Protein AF-A0A965M7W2-F1 (afdb_monomer_lite)

Sequence (84 aa):
MGIFYVFEGSKNGARYISKALKEKGVTALRYLDPHGEEQRPIWMKFRSDMDAISWSPVEQDSMVSAAQASFDAISSLDDAIHNG

Structure (mmCIF, N/CA/C/O backbone):
data_AF-A0A965M7W2-F1
#
_entry.id   AF-A0A965M7W2-F1
#
loop_
_atom_site.group_PDB
_atom_site.id
_atom_site.type_symbol
_atom_site.label_atom_id
_atom_site.label_alt_id
_atom_site.label_comp_id
_atom_site.label_asym_id
_atom_site.label_entity_id
_atom_site.label_seq_id
_atom_site.pdbx_PDB_ins_code
_atom_site.Cartn_x
_atom_site.Cartn_y
_atom_site.Cartn_z
_atom_site.occupancy
_atom_site.B_iso_or_equiv
_atom_site.auth_seq_id
_atom_site.auth_comp_id
_atom_site.auth_asym_id
_atom_site.auth_atom_id
_atom_site.pdbx_PDB_model_num
ATOM 1 N N . MET A 1 1 ? 4.493 -8.341 -8.587 1.00 89.00 1 MET A N 1
ATOM 2 C CA . MET A 1 1 ? 5.212 -7.398 -7.698 1.00 89.00 1 MET A CA 1
ATOM 3 C C . MET A 1 1 ? 4.503 -6.053 -7.545 1.00 89.00 1 MET A C 1
ATOM 5 O O . MET A 1 1 ? 4.399 -5.611 -6.413 1.00 89.00 1 MET A O 1
ATOM 9 N N . GLY A 1 2 ? 3.932 -5.445 -8.597 1.00 92.06 2 GLY A N 1
ATOM 10 C CA . GLY A 1 2 ? 3.165 -4.187 -8.474 1.00 92.06 2 GLY A CA 1
ATOM 11 C C . GLY A 1 2 ? 2.050 -4.194 -7.418 1.00 92.06 2 GLY A C 1
ATOM 12 O O . GLY A 1 2 ? 1.984 -3.305 -6.579 1.00 92.06 2 GLY A O 1
ATOM 13 N N . ILE A 1 3 ? 1.237 -5.254 -7.382 1.00 95.00 3 ILE A N 1
ATOM 14 C CA . ILE A 1 3 ? 0.183 -5.436 -6.364 1.00 95.00 3 ILE A CA 1
ATOM 15 C C . ILE A 1 3 ? 0.774 -5.495 -4.941 1.00 95.00 3 ILE A C 1
ATOM 17 O O . ILE A 1 3 ? 0.289 -4.835 -4.025 1.00 95.00 3 ILE A O 1
ATOM 21 N N . PHE A 1 4 ? 1.859 -6.255 -4.753 1.00 94.25 4 PHE A N 1
ATOM 22 C CA . PHE A 1 4 ? 2.540 -6.366 -3.458 1.00 94.25 4 PHE A CA 1
ATOM 23 C C . PHE A 1 4 ? 3.134 -5.032 -3.010 1.00 94.25 4 PHE A C 1
ATOM 25 O O . PHE A 1 4 ? 3.031 -4.695 -1.838 1.00 94.25 4 PHE A O 1
ATOM 32 N N . TYR A 1 5 ? 3.676 -4.241 -3.941 1.00 95.69 5 TYR A N 1
ATOM 33 C CA . TYR A 1 5 ? 4.145 -2.890 -3.647 1.00 95.69 5 TYR A CA 1
ATOM 34 C C . TYR A 1 5 ? 3.027 -2.014 -3.068 1.00 95.69 5 TYR A C 1
ATOM 36 O O . TYR A 1 5 ? 3.250 -1.323 -2.075 1.00 95.69 5 TYR A O 1
ATOM 44 N N . VAL A 1 6 ? 1.817 -2.077 -3.634 1.00 96.75 6 VAL A N 1
ATOM 45 C CA . VAL A 1 6 ? 0.664 -1.319 -3.125 1.00 96.75 6 VAL A CA 1
ATOM 46 C C . VAL A 1 6 ? 0.300 -1.758 -1.708 1.00 96.75 6 VAL A C 1
ATOM 48 O O . VAL A 1 6 ? 0.184 -0.917 -0.815 1.00 96.75 6 VAL A O 1
ATOM 51 N N . PHE A 1 7 ? 0.165 -3.064 -1.463 1.00 94.62 7 PHE A N 1
ATOM 52 C CA . PHE A 1 7 ? -0.253 -3.553 -0.148 1.00 94.62 7 PHE A CA 1
ATOM 53 C C . PHE A 1 7 ? 0.811 -3.363 0.933 1.00 94.62 7 PHE A C 1
ATOM 55 O O . PHE A 1 7 ? 0.475 -2.858 2.004 1.00 94.62 7 PHE A O 1
ATOM 62 N N . GLU A 1 8 ? 2.075 -3.681 0.663 1.00 94.12 8 GLU A N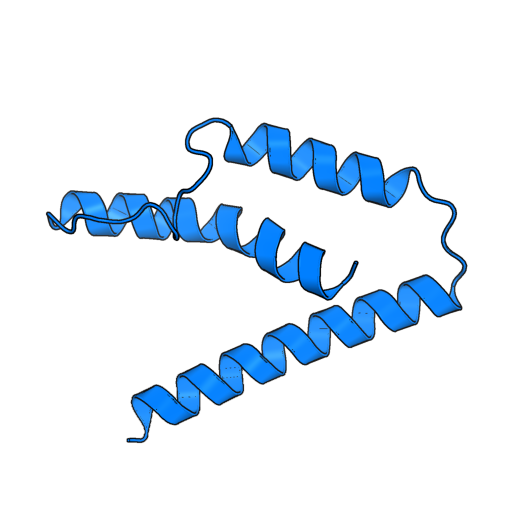 1
ATOM 63 C CA . GLU A 1 8 ? 3.173 -3.447 1.611 1.00 94.12 8 GLU A CA 1
ATOM 64 C C . GLU A 1 8 ? 3.377 -1.947 1.860 1.00 94.12 8 GLU A C 1
ATOM 66 O O . GLU A 1 8 ? 3.524 -1.501 3.001 1.00 94.12 8 GLU A O 1
ATOM 71 N N . GLY A 1 9 ? 3.275 -1.136 0.802 1.00 94.50 9 GLY A N 1
ATOM 72 C CA . GLY A 1 9 ? 3.298 0.320 0.886 1.00 94.50 9 GLY A CA 1
ATOM 73 C C . GLY A 1 9 ? 2.186 0.867 1.783 1.00 94.50 9 GLY A C 1
ATOM 74 O O . GLY A 1 9 ? 2.454 1.712 2.642 1.00 94.50 9 GLY A O 1
ATOM 75 N N . SER A 1 10 ? 0.964 0.333 1.656 1.00 95.50 10 SER A N 1
ATOM 76 C CA . SER A 1 10 ? -0.214 0.771 2.419 1.00 95.50 10 SER A CA 1
ATOM 77 C C . SER A 1 10 ? -0.032 0.650 3.935 1.00 95.50 10 SER A C 1
ATOM 79 O O . SER A 1 10 ? -0.562 1.471 4.687 1.00 95.50 10 SER A O 1
ATOM 81 N N . LYS A 1 11 ? 0.770 -0.319 4.404 1.00 95.62 11 LYS A N 1
ATOM 82 C CA . LYS A 1 11 ? 1.011 -0.536 5.839 1.00 95.62 11 LYS A CA 1
ATOM 83 C C . LYS A 1 11 ? 1.792 0.601 6.491 1.00 95.62 11 LYS A C 1
ATOM 85 O O . LYS A 1 11 ? 1.560 0.908 7.659 1.00 95.62 11 LYS A O 1
ATOM 90 N N . ASN A 1 12 ? 2.619 1.318 5.725 1.00 93.75 12 ASN A N 1
ATOM 91 C CA . ASN A 1 12 ? 3.293 2.524 6.215 1.00 93.75 12 ASN A CA 1
ATOM 92 C C . ASN A 1 12 ? 2.287 3.614 6.625 1.00 93.75 12 ASN A C 1
ATOM 94 O O . ASN A 1 12 ? 2.450 4.237 7.671 1.00 93.75 12 ASN A O 1
ATOM 98 N N . GLY A 1 13 ? 1.233 3.821 5.829 1.00 93.06 13 GLY A N 1
ATOM 99 C CA . GLY A 1 13 ? 0.155 4.767 6.139 1.00 93.06 13 GLY A CA 1
ATOM 100 C C . GLY A 1 13 ? -0.813 4.232 7.197 1.00 93.06 13 GLY A C 1
ATOM 101 O O . GLY A 1 13 ? -1.186 4.945 8.131 1.00 93.06 13 GLY A O 1
ATOM 102 N N . ALA A 1 14 ? -1.173 2.951 7.098 1.00 95.12 14 ALA A N 1
ATOM 103 C CA . ALA A 1 14 ? -2.124 2.302 7.997 1.00 95.12 14 ALA A CA 1
ATOM 104 C C . ALA A 1 14 ? -1.656 2.279 9.463 1.00 95.12 14 ALA A C 1
ATOM 106 O O . ALA A 1 14 ? -2.487 2.328 10.369 1.00 95.12 14 ALA A O 1
ATOM 107 N N . ARG A 1 15 ? -0.344 2.329 9.718 1.00 92.81 15 ARG A N 1
ATOM 108 C CA . ARG A 1 15 ? 0.222 2.512 11.062 1.00 92.81 15 ARG A CA 1
ATOM 109 C C . ARG A 1 15 ? -0.228 3.817 11.734 1.00 92.81 15 ARG A C 1
ATOM 111 O O . ARG A 1 15 ? -0.547 3.814 12.924 1.00 92.81 15 ARG A O 1
ATOM 118 N N . TYR A 1 16 ? -0.319 4.922 10.992 1.00 93.69 16 TYR A N 1
ATOM 119 C CA . TYR A 1 16 ? -0.823 6.194 11.529 1.00 93.69 16 TYR A CA 1
ATOM 120 C C . TYR A 1 16 ? -2.323 6.126 11.827 1.00 93.69 16 TYR A C 1
ATOM 122 O O . TYR A 1 16 ? -2.764 6.597 12.875 1.00 93.69 16 TYR A O 1
ATOM 130 N N . ILE A 1 17 ? -3.088 5.475 10.946 1.00 95.19 17 ILE A N 1
ATOM 131 C CA . ILE A 1 17 ? -4.522 5.225 11.144 1.00 95.19 17 ILE A CA 1
ATOM 132 C C . ILE A 1 17 ? -4.734 4.370 12.401 1.00 95.19 17 ILE A C 1
ATOM 134 O O . ILE A 1 17 ? -5.532 4.726 13.263 1.00 95.19 17 ILE A O 1
ATOM 138 N N . SER A 1 18 ? -3.965 3.288 12.554 1.00 95.75 18 SER A N 1
ATOM 139 C CA . SER A 1 18 ? -3.983 2.419 13.736 1.00 95.75 18 SER A CA 1
ATOM 140 C C . SER A 1 18 ? -3.726 3.208 15.023 1.00 95.75 18 SER A C 1
ATOM 142 O O . SER A 1 18 ? -4.488 3.094 15.983 1.00 95.75 18 SER A O 1
ATOM 144 N N . LYS A 1 19 ? -2.710 4.082 15.037 1.00 93.31 19 LYS A N 1
ATOM 145 C CA . LYS A 1 19 ? -2.421 4.939 16.195 1.00 93.31 19 LYS A CA 1
ATOM 146 C C . LYS A 1 19 ? -3.611 5.835 16.560 1.00 93.31 19 LYS A C 1
ATOM 148 O O . LYS A 1 19 ? -4.010 5.854 17.722 1.00 93.31 19 LYS A O 1
ATOM 153 N N . ALA A 1 20 ? -4.204 6.516 15.580 1.00 96.12 20 ALA A N 1
ATOM 154 C CA . ALA A 1 20 ? -5.354 7.392 15.807 1.00 96.12 20 ALA A CA 1
ATOM 155 C C . ALA A 1 20 ? -6.592 6.622 16.307 1.00 96.12 20 ALA A C 1
ATOM 157 O O . ALA A 1 20 ? -7.283 7.071 17.220 1.00 96.12 20 ALA A O 1
ATOM 158 N N . LEU A 1 21 ? -6.862 5.434 15.758 1.00 96.50 21 LEU A N 1
ATOM 159 C CA . LEU A 1 21 ? -7.973 4.582 16.193 1.00 96.50 21 LEU A CA 1
ATOM 160 C C . LEU A 1 21 ? -7.762 4.036 17.613 1.00 96.50 21 LEU A C 1
ATOM 162 O O . LEU A 1 21 ? -8.706 3.983 18.403 1.00 96.50 21 LEU A O 1
ATOM 166 N N . LYS A 1 22 ? -6.520 3.694 17.973 1.00 95.06 22 LYS A N 1
ATOM 167 C CA . LYS A 1 22 ? -6.163 3.246 19.325 1.00 95.06 22 LYS A CA 1
ATOM 168 C C . LYS A 1 22 ? -6.439 4.325 20.376 1.00 95.06 22 LYS A C 1
ATOM 170 O O . LYS A 1 22 ? -6.952 4.009 21.445 1.00 95.06 22 LYS A O 1
ATOM 175 N N . GLU A 1 23 ? -6.169 5.594 20.065 1.00 95.19 23 GLU A N 1
ATOM 176 C CA . GLU A 1 23 ? -6.498 6.740 20.934 1.00 95.19 23 GLU A CA 1
ATOM 177 C C . GLU A 1 23 ? -8.014 6.910 21.146 1.00 95.19 23 GLU A C 1
ATOM 179 O O . GLU A 1 23 ? -8.445 7.465 22.155 1.00 95.19 23 GLU A O 1
ATOM 184 N N . LYS A 1 24 ? -8.836 6.391 20.225 1.00 96.62 24 LYS A N 1
ATOM 185 C CA . LYS A 1 24 ? -10.304 6.355 20.327 1.00 96.62 24 LYS A CA 1
ATOM 186 C C . LYS A 1 24 ? -10.840 5.080 20.989 1.00 96.62 24 LYS A C 1
ATOM 188 O O . LYS A 1 24 ? -12.050 4.887 21.031 1.00 96.62 24 LYS A O 1
ATOM 193 N N . GLY A 1 25 ? -9.966 4.216 21.508 1.00 95.75 25 GLY A N 1
ATOM 194 C CA . GLY A 1 25 ? -10.350 2.972 22.179 1.00 95.75 25 GLY A CA 1
ATOM 195 C C . GLY A 1 25 ? -10.720 1.825 21.234 1.00 95.75 25 GLY A C 1
ATOM 196 O O . GLY A 1 25 ? -11.217 0.799 21.696 1.00 95.75 25 GLY A O 1
ATOM 197 N N . VAL A 1 26 ? -10.473 1.959 19.926 1.00 96.25 26 VAL A N 1
ATOM 198 C CA . VAL A 1 26 ? -10.702 0.873 18.963 1.00 96.25 26 VAL A CA 1
ATOM 199 C C . VAL A 1 26 ? -9.677 -0.238 19.188 1.00 96.25 26 VAL A C 1
ATOM 201 O O . VAL A 1 26 ? -8.476 0.009 19.322 1.00 96.25 26 VAL A O 1
ATOM 204 N N . THR A 1 27 ? -10.155 -1.481 19.218 1.00 92.50 27 THR A N 1
ATOM 205 C CA . THR A 1 27 ? -9.334 -2.688 19.375 1.00 92.50 27 THR A CA 1
ATOM 206 C C . THR A 1 27 ? -9.258 -3.472 18.055 1.00 92.50 27 THR A C 1
ATOM 208 O O . THR A 1 27 ? -9.857 -3.081 17.059 1.00 92.50 27 THR A O 1
ATOM 211 N N . ALA A 1 28 ? -8.480 -4.561 18.010 1.00 92.75 28 ALA A N 1
ATOM 212 C CA . ALA A 1 28 ? -8.327 -5.425 16.825 1.00 92.75 28 ALA A CA 1
ATOM 213 C C . ALA A 1 28 ? -7.710 -4.757 15.569 1.00 92.75 28 ALA A C 1
ATOM 215 O O . ALA A 1 28 ? -8.061 -5.066 14.435 1.00 92.75 28 ALA A O 1
ATOM 216 N N . LEU A 1 29 ? -6.695 -3.908 15.754 1.00 94.81 29 LEU A N 1
ATOM 217 C CA . LEU A 1 29 ? -6.034 -3.145 14.680 1.00 94.81 29 LEU A CA 1
ATOM 218 C C . LEU A 1 29 ? -4.911 -3.906 13.939 1.00 94.81 29 LEU A C 1
ATOM 220 O O . LEU A 1 29 ? -4.140 -3.303 13.193 1.00 94.81 29 LEU A O 1
ATOM 224 N N . ARG A 1 30 ? -4.804 -5.233 14.117 1.00 93.31 30 ARG A N 1
ATOM 225 C CA . ARG A 1 30 ? -3.684 -6.051 13.599 1.00 93.31 30 ARG A CA 1
ATOM 226 C C . ARG A 1 30 ? -3.516 -5.960 12.080 1.00 93.31 30 ARG A C 1
ATOM 228 O O . ARG A 1 30 ? -2.402 -6.049 11.589 1.00 93.31 30 ARG A O 1
ATOM 235 N N . TYR A 1 31 ? -4.604 -5.786 11.332 1.00 92.69 31 TYR A N 1
ATOM 236 C CA . TYR A 1 31 ? -4.522 -5.621 9.879 1.00 92.69 31 TYR A CA 1
ATOM 237 C C . TYR A 1 31 ? -3.885 -4.283 9.461 1.00 92.69 31 TYR A C 1
ATOM 239 O O . TYR A 1 31 ? -3.214 -4.218 8.426 1.00 92.69 31 TYR A O 1
ATOM 247 N N . LEU A 1 32 ? -4.107 -3.221 10.243 1.00 94.06 32 LEU A N 1
ATOM 248 C CA . LEU A 1 32 ? -3.604 -1.876 9.958 1.00 94.06 32 LEU A CA 1
ATOM 249 C C . LEU A 1 32 ? -2.142 -1.711 10.376 1.00 94.06 32 LEU A C 1
ATOM 251 O O . LEU A 1 32 ? -1.382 -1.056 9.675 1.00 94.06 32 LEU A O 1
ATOM 255 N N . ASP A 1 33 ? -1.747 -2.326 11.489 1.00 93.75 33 ASP A N 1
ATOM 256 C CA . ASP A 1 33 ? -0.372 -2.292 11.994 1.00 93.75 33 ASP A CA 1
ATOM 257 C C . ASP A 1 33 ? 0.127 -3.718 12.290 1.00 93.75 33 ASP A C 1
ATOM 259 O O . ASP A 1 33 ? 0.220 -4.116 13.453 1.00 93.75 33 ASP A O 1
ATOM 263 N N . PRO A 1 34 ? 0.390 -4.532 11.247 1.00 94.69 34 PRO A N 1
ATOM 264 C CA . PRO A 1 34 ? 0.805 -5.925 11.418 1.00 94.69 34 PRO A CA 1
ATOM 265 C C . PRO A 1 34 ? 2.250 -6.064 11.908 1.00 94.69 34 PRO A C 1
ATOM 267 O O . PRO A 1 34 ? 2.604 -7.101 12.470 1.00 94.69 34 PRO A O 1
ATOM 270 N N . HIS A 1 35 ? 3.083 -5.045 11.682 1.00 93.88 35 HIS A N 1
ATOM 271 C CA . HIS A 1 35 ? 4.527 -5.105 11.903 1.00 93.88 35 HIS A CA 1
ATOM 272 C C . HIS A 1 35 ? 5.019 -4.200 13.034 1.00 93.88 35 HIS A C 1
ATOM 274 O O . HIS A 1 35 ? 6.154 -4.352 13.478 1.00 93.88 35 HIS A O 1
ATOM 280 N N . GLY A 1 36 ? 4.193 -3.286 13.549 1.00 92.19 36 GLY A N 1
ATOM 281 C CA . GLY A 1 36 ? 4.615 -2.422 14.641 1.00 92.19 36 GLY A CA 1
ATOM 282 C C . GLY A 1 36 ? 5.839 -1.585 14.248 1.00 92.19 36 GLY A C 1
ATOM 283 O O . GLY A 1 36 ? 5.922 -1.048 13.140 1.00 92.19 36 GLY A O 1
ATOM 284 N N . GLU A 1 37 ? 6.814 -1.489 15.154 1.00 92.88 37 GLU A N 1
ATOM 285 C CA . GLU A 1 37 ? 8.077 -0.778 14.894 1.00 92.88 37 GLU A CA 1
ATOM 286 C C . GLU A 1 37 ? 8.874 -1.373 13.718 1.00 92.88 37 GLU A C 1
ATOM 288 O O . GLU A 1 37 ? 9.599 -0.648 13.035 1.00 92.88 37 GLU A O 1
ATOM 293 N N . GLU A 1 38 ? 8.665 -2.656 13.404 1.00 95.38 38 GLU A N 1
ATOM 294 C CA . GLU A 1 38 ? 9.359 -3.346 12.313 1.00 95.38 38 GLU A CA 1
ATOM 295 C C . GLU A 1 38 ? 8.817 -2.974 10.924 1.00 95.38 38 GLU A C 1
ATOM 297 O O . GLU A 1 38 ? 9.407 -3.341 9.907 1.00 95.38 38 GLU A O 1
ATOM 302 N N . GLN A 1 39 ? 7.732 -2.196 10.836 1.00 94.56 39 GLN A N 1
ATOM 303 C CA .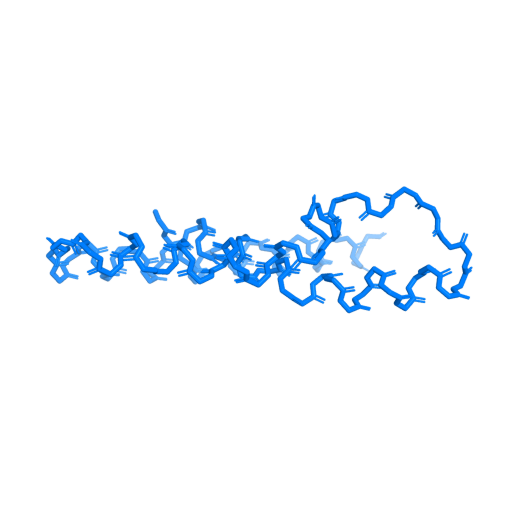 GLN A 1 39 ? 7.147 -1.794 9.554 1.00 94.56 39 GLN A CA 1
ATOM 304 C C . GLN A 1 39 ? 8.167 -1.101 8.640 1.00 94.56 39 GLN A C 1
ATOM 306 O O . GLN A 1 39 ? 8.257 -1.399 7.448 1.00 94.56 39 GLN A O 1
ATOM 311 N N . ARG A 1 40 ? 8.953 -0.169 9.192 1.00 93.31 40 ARG A N 1
ATOM 312 C CA . ARG A 1 40 ? 9.956 0.577 8.424 1.00 93.31 40 ARG A CA 1
ATOM 313 C C . ARG A 1 40 ? 11.088 -0.324 7.910 1.00 93.31 40 ARG A C 1
ATOM 315 O O . ARG A 1 40 ? 11.354 -0.255 6.707 1.00 93.31 40 ARG A O 1
ATOM 322 N N . PRO A 1 41 ? 11.777 -1.130 8.743 1.00 96.44 41 PRO A N 1
ATOM 323 C CA . PRO A 1 41 ? 12.826 -2.015 8.245 1.00 96.44 41 PRO A CA 1
ATOM 324 C C . PRO A 1 41 ? 12.295 -3.057 7.251 1.00 96.44 41 PRO A C 1
ATOM 326 O O . PRO A 1 41 ? 12.945 -3.277 6.230 1.00 96.44 41 PRO A O 1
ATOM 329 N N . ILE A 1 42 ? 11.097 -3.616 7.464 1.00 95.69 42 ILE A N 1
ATOM 330 C CA . ILE A 1 42 ? 10.464 -4.550 6.516 1.00 95.69 42 ILE A CA 1
ATOM 331 C C . ILE A 1 42 ? 10.214 -3.874 5.165 1.00 95.69 42 ILE A C 1
ATOM 333 O O . ILE A 1 42 ? 10.603 -4.410 4.128 1.00 95.69 42 ILE A O 1
ATOM 337 N N . TRP A 1 43 ? 9.655 -2.660 5.163 1.00 96.12 43 TRP A N 1
ATOM 338 C CA . T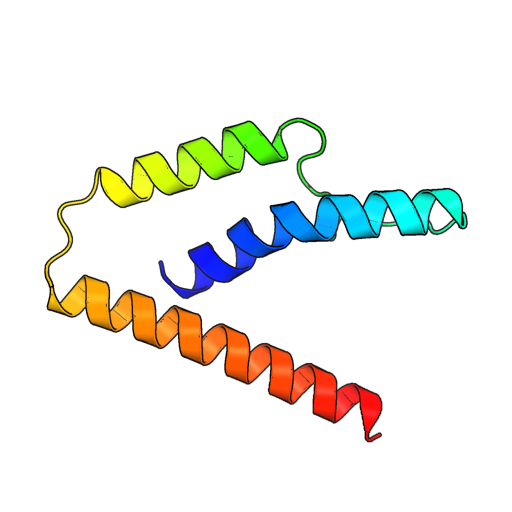RP A 1 43 ? 9.433 -1.901 3.932 1.00 96.12 43 TRP A CA 1
ATOM 339 C C . TRP A 1 43 ? 10.734 -1.587 3.185 1.00 96.12 43 TRP A C 1
ATOM 341 O O . TRP A 1 43 ? 10.807 -1.688 1.959 1.00 96.12 43 TRP A O 1
ATOM 351 N N . MET A 1 44 ? 11.785 -1.203 3.914 1.00 97.38 44 MET A N 1
ATOM 352 C CA . MET A 1 44 ? 13.089 -0.947 3.303 1.00 97.38 44 MET A CA 1
ATOM 353 C C . MET A 1 44 ? 13.692 -2.210 2.695 1.00 97.38 44 MET A C 1
ATOM 355 O O . MET A 1 44 ? 14.206 -2.144 1.580 1.00 97.38 44 MET A O 1
ATOM 359 N N . LYS A 1 45 ? 13.583 -3.349 3.387 1.00 97.00 45 LYS A N 1
ATOM 360 C CA . LYS A 1 45 ? 14.043 -4.633 2.864 1.00 97.00 45 LYS A CA 1
ATOM 361 C C . LYS A 1 45 ? 13.276 -5.023 1.601 1.00 97.00 45 LYS A C 1
ATOM 363 O O . LYS A 1 45 ? 13.905 -5.346 0.605 1.00 97.00 45 LYS A O 1
ATOM 368 N N . PHE A 1 46 ? 11.947 -4.924 1.613 1.00 96.50 46 PHE A N 1
ATOM 369 C CA . PHE A 1 46 ? 11.110 -5.238 0.455 1.00 96.50 46 PHE A CA 1
ATOM 370 C C . PHE A 1 46 ? 11.518 -4.439 -0.790 1.00 96.50 46 PHE A C 1
ATOM 372 O O . PHE A 1 46 ? 11.712 -5.018 -1.856 1.00 96.50 46 PHE A O 1
ATOM 379 N N . ARG A 1 47 ? 11.718 -3.119 -0.652 1.00 96.12 47 ARG A N 1
ATOM 380 C CA . ARG A 1 47 ? 12.197 -2.285 -1.767 1.00 96.12 47 ARG A CA 1
ATOM 381 C C . ARG A 1 47 ? 13.591 -2.690 -2.234 1.00 96.12 47 ARG A C 1
ATOM 383 O O . ARG A 1 47 ? 13.798 -2.854 -3.427 1.00 96.12 47 ARG A O 1
ATOM 390 N N . SER A 1 48 ? 14.513 -2.917 -1.300 1.00 97.62 48 SER A N 1
ATOM 391 C CA . SER A 1 48 ? 15.866 -3.370 -1.637 1.00 97.62 48 SER A CA 1
ATOM 392 C C . SER A 1 48 ? 15.863 -4.707 -2.382 1.00 97.62 48 SER A C 1
ATOM 394 O O . SER A 1 48 ? 16.642 -4.877 -3.314 1.00 97.62 48 SER A O 1
ATOM 396 N N . ASP A 1 49 ? 15.008 -5.651 -1.983 1.00 96.56 49 ASP A N 1
ATOM 397 C CA . ASP A 1 49 ? 14.871 -6.946 -2.651 1.00 96.56 49 ASP A CA 1
ATOM 398 C C . ASP A 1 49 ? 14.282 -6.774 -4.065 1.00 96.56 49 ASP A C 1
ATOM 400 O O . ASP A 1 49 ? 14.706 -7.457 -4.994 1.00 96.56 49 ASP A O 1
ATOM 404 N N . MET A 1 50 ? 13.332 -5.846 -4.248 1.00 95.25 50 MET A N 1
ATOM 405 C CA . MET A 1 50 ? 12.779 -5.512 -5.567 1.00 95.25 50 MET A CA 1
ATOM 406 C C . MET A 1 50 ? 13.820 -4.893 -6.502 1.00 95.25 50 MET A C 1
ATOM 408 O O . MET A 1 50 ? 13.879 -5.286 -7.667 1.00 95.25 50 MET A O 1
ATOM 412 N N . ASP A 1 51 ? 14.623 -3.957 -5.992 1.00 95.44 51 ASP A N 1
ATOM 413 C CA . ASP A 1 51 ? 15.655 -3.242 -6.752 1.00 95.44 51 ASP A CA 1
ATOM 414 C C . ASP A 1 51 ? 16.834 -4.155 -7.132 1.00 95.44 51 ASP A C 1
ATOM 416 O O . ASP A 1 51 ? 17.505 -3.930 -8.137 1.00 95.44 51 ASP A O 1
ATOM 420 N N . ALA A 1 52 ? 17.088 -5.207 -6.347 1.00 97.44 52 ALA A N 1
ATOM 421 C CA . ALA A 1 52 ? 18.147 -6.179 -6.616 1.00 97.44 52 ALA A CA 1
ATOM 422 C C . ALA A 1 52 ? 17.850 -7.095 -7.818 1.00 97.44 52 ALA A C 1
ATOM 424 O O . ALA A 1 52 ? 18.751 -7.776 -8.314 1.00 97.44 52 ALA A O 1
ATOM 425 N N . ILE A 1 53 ? 16.602 -7.138 -8.290 1.00 96.81 53 ILE A N 1
ATOM 426 C CA . ILE A 1 53 ? 16.195 -7.976 -9.417 1.00 96.81 53 ILE A CA 1
ATOM 427 C C . ILE A 1 53 ? 16.349 -7.183 -10.719 1.00 96.81 53 ILE A C 1
ATOM 429 O O . ILE A 1 53 ? 15.856 -6.066 -10.861 1.00 96.81 53 ILE A O 1
ATOM 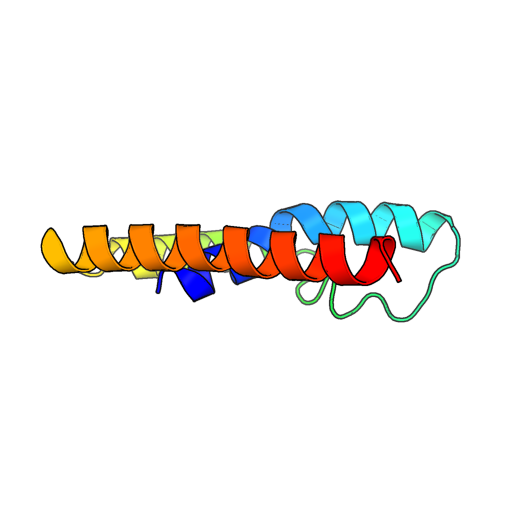433 N N . SER A 1 54 ? 17.017 -7.781 -11.707 1.00 97.06 54 SER A N 1
ATOM 434 C CA . SER A 1 54 ? 17.194 -7.188 -13.038 1.00 97.06 54 SER A CA 1
ATOM 435 C C . SER A 1 54 ? 15.938 -7.350 -13.898 1.00 97.06 54 SER A C 1
ATOM 437 O O . SER A 1 54 ? 15.900 -8.179 -14.804 1.00 97.06 54 SER A O 1
ATOM 439 N N . TRP A 1 55 ? 14.906 -6.563 -13.605 1.00 96.56 55 TRP A N 1
ATOM 440 C CA . TRP A 1 55 ? 13.677 -6.530 -14.396 1.00 96.56 55 TRP A CA 1
ATOM 441 C C . TRP A 1 55 ? 13.918 -5.937 -15.780 1.00 96.56 55 TRP A C 1
ATOM 443 O O . TRP A 1 55 ? 14.510 -4.862 -15.915 1.00 96.56 55 TRP A O 1
ATOM 453 N N . SER A 1 56 ? 13.378 -6.587 -16.805 1.00 98.12 56 SER A N 1
ATOM 454 C CA . SER A 1 56 ? 13.259 -5.986 -18.129 1.00 98.12 56 SER A CA 1
ATOM 455 C C . SER A 1 56 ? 12.299 -4.784 -18.106 1.00 98.12 56 SER A C 1
ATOM 457 O O . SER A 1 56 ? 11.412 -4.716 -17.251 1.00 98.12 56 SER A O 1
ATOM 459 N N . PRO A 1 57 ? 12.409 -3.847 -19.066 1.00 97.88 57 PRO A N 1
ATOM 460 C CA . PRO A 1 57 ? 11.480 -2.719 -19.159 1.00 97.88 57 PRO A CA 1
ATOM 461 C C . PRO A 1 57 ? 10.006 -3.151 -19.231 1.00 97.88 57 PRO A C 1
ATOM 463 O O . PRO A 1 57 ? 9.163 -2.592 -18.543 1.00 97.88 57 PRO A O 1
ATOM 466 N N . VAL A 1 58 ? 9.709 -4.221 -19.976 1.00 98.12 58 VAL A N 1
ATOM 467 C CA . VAL A 1 58 ? 8.342 -4.752 -20.125 1.00 98.12 58 VAL A CA 1
ATOM 468 C C . VAL A 1 58 ? 7.787 -5.280 -18.798 1.00 98.12 58 VAL A C 1
ATOM 470 O O . VAL A 1 58 ? 6.603 -5.107 -18.498 1.00 98.12 58 VAL A O 1
ATOM 473 N N . GLU A 1 59 ? 8.626 -5.916 -17.978 1.00 97.81 59 GLU A N 1
ATOM 474 C CA . GLU A 1 59 ? 8.226 -6.362 -16.641 1.00 97.81 59 GLU A CA 1
ATOM 475 C C . GLU A 1 59 ? 7.989 -5.176 -15.708 1.00 97.81 59 GLU A C 1
ATOM 477 O O . GLU A 1 59 ? 7.028 -5.197 -14.939 1.00 97.81 59 GLU A O 1
ATOM 482 N N . GLN A 1 60 ? 8.813 -4.127 -15.794 1.00 97.56 60 GLN A N 1
ATOM 483 C CA . GLN A 1 60 ? 8.612 -2.898 -15.024 1.00 97.56 60 GLN A CA 1
ATOM 484 C C . GLN A 1 60 ? 7.287 -2.224 -15.378 1.00 97.56 60 GLN A C 1
ATOM 486 O O . GLN A 1 60 ? 6.495 -1.946 -14.477 1.00 97.56 60 GLN A O 1
ATOM 491 N N . ASP A 1 61 ? 6.997 -2.066 -16.667 1.00 98.06 61 ASP A N 1
ATOM 492 C CA . ASP A 1 61 ? 5.728 -1.512 -17.143 1.00 98.06 61 ASP A CA 1
ATOM 493 C C . ASP A 1 61 ? 4.543 -2.351 -16.650 1.00 98.06 61 ASP A C 1
ATOM 495 O O . ASP A 1 61 ? 3.590 -1.824 -16.075 1.00 98.06 61 ASP A O 1
ATOM 499 N N . SER A 1 62 ? 4.642 -3.680 -16.761 1.00 97.50 62 SER A N 1
ATOM 500 C CA . SER A 1 62 ? 3.613 -4.602 -16.264 1.00 97.50 62 SER A CA 1
ATOM 501 C C . SER A 1 62 ? 3.402 -4.478 -14.749 1.00 97.50 62 SER A C 1
ATOM 503 O O . SER A 1 62 ? 2.271 -4.555 -14.264 1.00 97.50 62 SER A O 1
ATOM 505 N N . MET A 1 63 ? 4.472 -4.267 -13.972 1.00 97.56 63 MET A N 1
ATOM 506 C CA . MET A 1 63 ? 4.376 -4.024 -12.531 1.00 97.56 63 MET A CA 1
ATOM 507 C C . MET A 1 63 ? 3.693 -2.691 -12.223 1.00 97.56 63 MET A C 1
ATOM 509 O O . MET A 1 63 ? 2.849 -2.650 -11.327 1.00 97.56 63 MET A O 1
ATOM 513 N N . VAL A 1 64 ? 4.020 -1.624 -12.953 1.00 97.69 64 VAL A N 1
ATOM 514 C CA . VAL A 1 64 ? 3.383 -0.311 -12.782 1.00 97.69 64 VAL A CA 1
ATOM 515 C C . VAL A 1 64 ? 1.895 -0.393 -13.117 1.00 97.69 64 VAL A C 1
ATOM 517 O O . VAL A 1 64 ? 1.073 0.025 -12.301 1.00 97.69 64 VAL A O 1
ATOM 520 N N . SER A 1 65 ? 1.527 -1.012 -14.242 1.00 98.19 65 SER A N 1
ATOM 521 C CA . SER A 1 65 ? 0.122 -1.214 -14.613 1.00 98.19 65 SER A CA 1
ATOM 522 C C . SER A 1 65 ? -0.638 -2.036 -13.570 1.00 98.19 65 SER A C 1
ATOM 524 O O . SER A 1 65 ? -1.760 -1.691 -13.208 1.00 98.19 65 SER A O 1
ATOM 526 N N . ALA A 1 66 ? -0.024 -3.088 -13.018 1.00 97.81 66 ALA A N 1
ATOM 527 C CA . ALA A 1 66 ? -0.644 -3.870 -11.950 1.00 97.81 66 ALA A CA 1
ATOM 528 C C . ALA A 1 66 ? -0.835 -3.060 -10.651 1.00 97.81 66 ALA A C 1
ATOM 530 O O . ALA A 1 66 ? -1.826 -3.252 -9.944 1.00 97.81 66 ALA A O 1
ATOM 531 N N . ALA A 1 67 ? 0.096 -2.157 -10.321 1.00 98.06 67 ALA A N 1
ATOM 532 C CA . ALA A 1 67 ? -0.045 -1.263 -9.173 1.00 98.06 67 ALA A CA 1
ATOM 533 C C . ALA A 1 67 ? -1.195 -0.261 -9.378 1.00 98.06 67 ALA A C 1
ATOM 535 O O . ALA A 1 67 ? -2.020 -0.102 -8.482 1.00 98.06 67 ALA A O 1
ATOM 536 N N . GLN A 1 68 ? -1.296 0.349 -10.563 1.00 98.12 68 GLN A N 1
ATOM 537 C CA . GLN A 1 68 ? -2.398 1.249 -10.933 1.00 98.12 68 GLN A CA 1
ATOM 538 C C . GLN A 1 68 ? -3.754 0.545 -10.823 1.00 98.12 68 GLN A C 1
ATOM 540 O O . GLN A 1 68 ? -4.610 0.984 -10.060 1.00 98.12 68 GLN A O 1
ATOM 545 N N . ALA A 1 69 ? -3.895 -0.622 -11.460 1.00 98.00 69 ALA A N 1
ATOM 546 C CA . ALA A 1 69 ? -5.121 -1.414 -11.397 1.00 98.00 69 ALA A CA 1
ATOM 547 C C . ALA A 1 69 ? -5.515 -1.802 -9.959 1.00 98.00 69 ALA A C 1
ATOM 549 O O . ALA A 1 69 ? -6.698 -1.923 -9.647 1.00 98.00 69 ALA A O 1
ATOM 550 N N . SER A 1 70 ? -4.538 -1.976 -9.060 1.00 97.75 70 SER A N 1
ATOM 551 C CA . SER A 1 70 ? -4.824 -2.244 -7.645 1.00 97.75 70 SER A CA 1
ATOM 552 C C . SER A 1 70 ? -5.454 -1.037 -6.948 1.00 9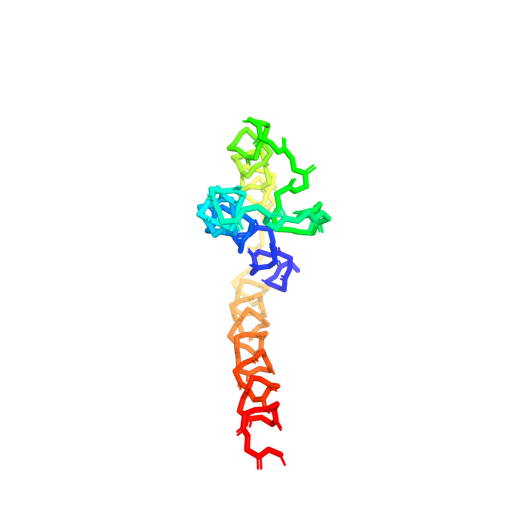7.75 70 SER A C 1
ATOM 554 O O . SER A 1 70 ? -6.391 -1.209 -6.172 1.00 97.75 70 SER A O 1
ATOM 556 N N . PHE A 1 71 ? -4.969 0.178 -7.223 1.00 96.12 71 PHE A N 1
ATOM 557 C CA . PHE A 1 71 ? -5.571 1.402 -6.686 1.00 96.12 71 PHE A CA 1
ATOM 558 C C . PHE A 1 71 ? -6.986 1.622 -7.224 1.00 96.12 71 PHE A C 1
ATOM 560 O O . PHE A 1 71 ? -7.885 1.932 -6.441 1.00 96.12 71 PHE A O 1
ATOM 567 N N . ASP A 1 72 ? -7.198 1.401 -8.521 1.00 97.50 72 ASP A N 1
ATOM 568 C CA . ASP A 1 72 ? -8.517 1.538 -9.148 1.00 97.50 72 ASP A CA 1
ATOM 569 C C . ASP A 1 72 ? -9.528 0.556 -8.542 1.00 97.50 72 ASP A C 1
ATOM 571 O O . ASP A 1 72 ? -10.655 0.932 -8.212 1.00 97.50 72 ASP A O 1
ATOM 575 N N . ALA A 1 73 ? -9.115 -0.698 -8.327 1.00 96.56 73 ALA A N 1
ATOM 576 C CA . ALA A 1 73 ? -9.960 -1.722 -7.722 1.00 96.56 73 ALA A CA 1
ATOM 577 C C . ALA A 1 73 ? -10.330 -1.394 -6.266 1.00 96.56 73 ALA A C 1
ATOM 579 O O . ALA A 1 73 ? -11.484 -1.567 -5.875 1.00 96.56 73 ALA A O 1
ATOM 580 N N . ILE A 1 74 ? -9.375 -0.904 -5.466 1.00 95.12 74 ILE A N 1
ATOM 581 C CA . ILE A 1 74 ? -9.636 -0.493 -4.077 1.00 95.12 74 ILE A CA 1
ATOM 582 C C . ILE A 1 74 ? -10.576 0.718 -4.040 1.00 95.12 74 ILE A C 1
ATOM 584 O O . ILE A 1 74 ? -11.501 0.728 -3.236 1.00 95.12 74 ILE A O 1
ATOM 588 N N . SER A 1 75 ? -10.377 1.697 -4.925 1.00 93.81 75 SER A N 1
ATOM 589 C CA . SER A 1 75 ? -11.238 2.886 -5.008 1.00 93.81 75 SER A CA 1
ATOM 590 C C . SER A 1 75 ? -12.666 2.508 -5.406 1.00 93.81 75 SER A C 1
ATOM 592 O O . SER A 1 75 ? -13.619 2.912 -4.754 1.00 93.81 75 SER A O 1
ATOM 594 N N . SER A 1 76 ? -12.810 1.630 -6.403 1.00 95.81 76 SER A N 1
ATOM 595 C CA . SER A 1 76 ? -14.119 1.122 -6.834 1.00 95.81 76 SER A CA 1
ATOM 596 C C . SER A 1 76 ? -14.845 0.361 -5.717 1.00 95.81 76 SER A C 1
ATOM 598 O O . SER A 1 76 ? -16.067 0.433 -5.601 1.00 95.81 76 SER A O 1
ATOM 600 N N . LEU A 1 77 ? -14.102 -0.388 -4.893 1.00 94.81 77 LEU A N 1
ATOM 601 C CA . LEU A 1 77 ? -14.657 -1.075 -3.727 1.00 94.81 77 LEU A CA 1
ATOM 602 C C . LEU A 1 77 ? -15.114 -0.081 -2.652 1.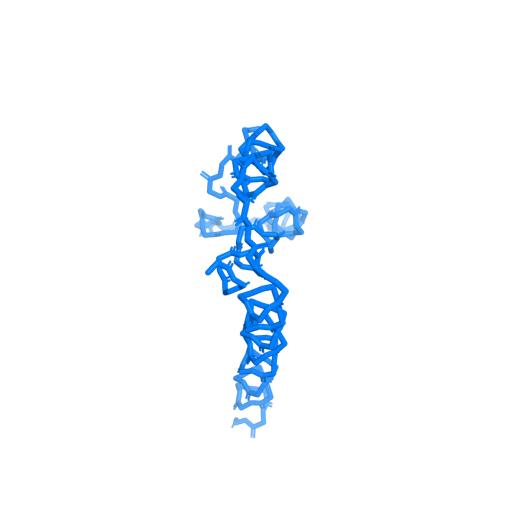00 94.81 77 LEU A C 1
ATOM 604 O O . LEU A 1 77 ? -16.182 -0.270 -2.074 1.00 94.81 77 LEU A O 1
ATOM 608 N N . ASP A 1 78 ? -14.322 0.958 -2.389 1.00 92.56 78 ASP A N 1
ATOM 609 C CA . ASP A 1 78 ? -14.665 2.014 -1.434 1.00 92.56 78 ASP A CA 1
ATOM 610 C C . ASP A 1 78 ? -15.943 2.756 -1.853 1.00 92.56 78 ASP A C 1
ATOM 612 O O . ASP A 1 78 ? -16.869 2.888 -1.050 1.00 92.56 78 ASP A O 1
ATOM 616 N N . ASP A 1 79 ? -16.050 3.122 -3.133 1.00 94.00 79 ASP A N 1
ATOM 617 C CA . ASP A 1 79 ? -17.252 3.731 -3.710 1.00 94.00 79 ASP A CA 1
ATOM 618 C C . ASP A 1 79 ? -18.480 2.824 -3.549 1.00 94.00 79 ASP A C 1
ATOM 620 O O . ASP A 1 79 ? -19.567 3.288 -3.201 1.00 94.00 79 ASP A O 1
ATOM 624 N N . ALA A 1 80 ? -18.329 1.518 -3.787 1.00 94.19 80 ALA A N 1
ATOM 625 C CA . ALA A 1 80 ? -19.423 0.559 -3.650 1.00 94.19 80 ALA A CA 1
ATOM 626 C C . ALA A 1 80 ? -19.904 0.406 -2.197 1.00 94.19 80 ALA A C 1
ATOM 628 O O . ALA A 1 80 ? -21.091 0.176 -1.976 1.00 94.19 80 ALA A O 1
ATOM 629 N N . ILE A 1 81 ? -19.007 0.539 -1.214 1.00 94.06 81 ILE A N 1
ATOM 630 C CA . ILE A 1 81 ? -19.353 0.473 0.213 1.00 94.06 81 ILE A CA 1
ATOM 631 C C . ILE A 1 81 ? -20.094 1.738 0.665 1.00 94.06 81 ILE A C 1
ATOM 633 O O . ILE A 1 81 ? -21.014 1.638 1.470 1.00 94.06 81 ILE A O 1
ATOM 637 N N . HIS A 1 82 ? -19.712 2.915 0.164 1.00 87.06 82 HIS A N 1
ATOM 638 C CA . HIS A 1 82 ? -20.301 4.190 0.593 1.00 87.06 82 HIS A CA 1
ATOM 639 C C . HIS A 1 82 ? -21.599 4.560 -0.138 1.00 87.06 82 HIS A C 1
ATOM 641 O O . HIS A 1 82 ? -22.377 5.361 0.379 1.00 87.06 82 HIS A O 1
ATOM 647 N N . ASN A 1 83 ? -21.837 3.994 -1.323 1.00 79.62 83 ASN A N 1
ATOM 648 C CA . ASN A 1 83 ? -23.046 4.238 -2.114 1.00 79.62 83 ASN A CA 1
ATOM 649 C C . ASN A 1 83 ? -24.173 3.207 -1.875 1.00 79.62 83 ASN A C 1
ATOM 651 O O . ASN A 1 83 ? -25.201 3.286 -2.552 1.00 79.62 83 ASN A O 1
ATOM 655 N N . GLY A 1 84 ? -23.982 2.240 -0.968 1.00 53.66 84 GLY A N 1
ATOM 656 C CA . GLY A 1 84 ? -24.989 1.244 -0.563 1.00 53.66 84 GLY A CA 1
ATOM 657 C C . GLY A 1 84 ? -25.687 1.607 0.739 1.00 53.66 84 GLY A C 1
ATOM 658 O O . GLY A 1 84 ? -26.920 1.400 0.806 1.00 53.66 84 GLY A O 1
#

Secondary structure (DSSP, 8-state):
-HHHHHHHHHHHHHHHHHHHHHHTT---GGGTSSSGGGHHHHHHHHHHHHHTS---HHHHHHHHHHHHHHHHHHHHHHHHHH--

Radius of gyration: 15.5 Å; chains: 1; bounding box: 43×15×42 Å

pLDDT: mean 94.68, std 5.23, range [53.66, 98.19]

Foldseek 3Di:
DLLVLLQLVQLVVLVVVLVVVVVVVDDDSCSNNVQPVCSVVVNVVVVVVVVPDPDDPVVVVVSNVNNVVNVVVVVVVVCVVVVD